Protein AF-A0A7W8UU41-F1 (afdb_monomer_lite)

Sequence (178 aa):
MWRGVDTNDLKRVWTHTLQGVPAEALQAGIVALCDVPHPPTLPEFLELCRATRRQAAASSPPRLPQPDRADPAKVEACLARMREILAPLANRRPSPQWAFEMLLRGCAKNGAPLTYETKRISIDAVLSPAGRAYLDDAPAEKRAQYRAVFDAAFQLRGGVLPSRVPGEDDEEPHEATV

pLDDT: mean 85.04, std 13.4, range [41.22, 96.38]

Secondary structure (DSSP, 8-state):
--TT--HHHHHHHHHHHHTTS-HHHHHHHHHHGGG-SSPPPHHHHHHHHHHHHHHHHHTPPPPPP-PPPPPHHHHHHHHHHHHHHHHHHHTPPP-THHHHHHHHH-B-TTSPBPPHHHHHHHHHHHHSHHHHHHHHTS-HHHHHHHHHHHHHHHHHTTS-PPPSSTT-TT--------

Radius of gyration: 32.44 Å; chains: 1; bounding box: 55×34×87 Å

Structure (mmCIF, N/CA/C/O backbone):
data_AF-A0A7W8UU41-F1
#
_entry.id   AF-A0A7W8UU41-F1
#
loop_
_atom_site.group_PDB
_atom_site.id
_atom_site.type_symbol
_atom_site.label_atom_id
_atom_site.label_alt_id
_atom_site.label_comp_id
_atom_site.label_asym_id
_atom_site.label_entity_id
_atom_site.label_seq_id
_atom_site.pdbx_PDB_ins_code
_atom_site.Cartn_x
_atom_site.Cartn_y
_atom_site.Cartn_z
_atom_site.occupancy
_atom_site.B_iso_or_equiv
_atom_site.auth_seq_id
_atom_site.auth_comp_id
_atom_site.auth_asym_id
_atom_site.auth_atom_id
_atom_site.pdbx_PDB_model_num
ATOM 1 N N . MET A 1 1 ? -15.422 6.221 54.372 1.00 64.69 1 MET A N 1
ATOM 2 C CA . MET A 1 1 ? -16.705 5.685 53.872 1.00 64.69 1 MET A CA 1
ATOM 3 C C . MET A 1 1 ? -16.724 4.155 53.820 1.00 64.69 1 MET A C 1
ATOM 5 O O . MET A 1 1 ? -17.677 3.579 54.304 1.00 64.69 1 MET A O 1
ATOM 9 N N . TRP A 1 2 ? -15.667 3.484 53.344 1.00 79.62 2 TRP A N 1
ATOM 10 C CA . TRP A 1 2 ? -15.627 2.013 53.191 1.00 79.62 2 TRP A CA 1
ATOM 11 C C . TRP A 1 2 ? -15.165 1.196 54.414 1.00 79.62 2 TRP A C 1
ATOM 13 O O . TRP A 1 2 ? -15.073 -0.027 54.351 1.00 79.62 2 TRP A O 1
ATOM 23 N N . ARG A 1 3 ? -14.824 1.850 55.529 1.00 83.44 3 ARG A N 1
ATOM 24 C CA . ARG A 1 3 ? -14.273 1.169 56.709 1.00 83.44 3 ARG A CA 1
ATOM 25 C C . ARG A 1 3 ? -15.385 0.395 57.429 1.00 83.44 3 ARG A C 1
ATOM 27 O O . ARG A 1 3 ? -16.375 1.002 57.815 1.00 83.44 3 ARG A O 1
ATOM 34 N N . GLY A 1 4 ? -15.186 -0.909 57.636 1.00 85.62 4 GLY A N 1
ATOM 35 C CA . GLY A 1 4 ? -16.124 -1.782 58.357 1.00 85.62 4 GLY A CA 1
ATOM 36 C C . GLY A 1 4 ? -17.220 -2.419 57.496 1.00 85.62 4 GLY A C 1
ATOM 37 O O . GLY A 1 4 ? -18.098 -3.077 58.040 1.00 85.62 4 GLY A O 1
ATOM 38 N N . VAL A 1 5 ? -17.178 -2.243 56.172 1.00 87.62 5 VAL A N 1
ATOM 39 C CA . VAL A 1 5 ? -18.102 -2.917 55.248 1.00 87.62 5 VAL A CA 1
ATOM 40 C C . VAL A 1 5 ? -17.651 -4.364 55.041 1.00 87.62 5 VAL A C 1
ATOM 42 O O . VAL A 1 5 ? -16.483 -4.601 54.725 1.00 87.62 5 VAL A O 1
ATOM 45 N N . ASP A 1 6 ? -18.569 -5.325 55.177 1.00 91.69 6 ASP A N 1
ATOM 46 C CA . ASP A 1 6 ? -18.298 -6.711 54.794 1.00 91.69 6 ASP A CA 1
ATOM 47 C C . ASP A 1 6 ? -18.095 -6.802 53.276 1.00 91.69 6 ASP A C 1
ATOM 49 O O . ASP A 1 6 ? -18.988 -6.534 52.467 1.00 91.69 6 ASP A O 1
ATOM 53 N N . THR A 1 7 ? -16.886 -7.194 52.886 1.00 89.50 7 THR A N 1
ATOM 54 C CA . THR A 1 7 ? -16.497 -7.360 51.487 1.00 89.50 7 THR A CA 1
ATOM 55 C C . THR A 1 7 ? -17.324 -8.410 50.744 1.00 89.50 7 THR A C 1
ATOM 57 O O . THR A 1 7 ? -17.481 -8.290 49.530 1.00 89.50 7 THR A O 1
ATOM 60 N N . ASN A 1 8 ? -17.866 -9.422 51.430 1.00 92.38 8 ASN A N 1
ATOM 61 C CA . ASN A 1 8 ? -18.690 -10.453 50.797 1.00 92.38 8 ASN A CA 1
ATOM 62 C C . ASN A 1 8 ? -20.065 -9.905 50.424 1.00 92.38 8 ASN A C 1
ATOM 64 O O . ASN A 1 8 ? -20.506 -10.070 49.285 1.00 92.38 8 ASN A O 1
ATOM 68 N N . ASP A 1 9 ? -20.701 -9.183 51.345 1.00 91.88 9 ASP A N 1
ATOM 69 C CA . ASP A 1 9 ? -21.954 -8.486 51.073 1.00 91.88 9 ASP A CA 1
ATOM 70 C C . ASP A 1 9 ? -21.772 -7.415 49.997 1.00 91.88 9 ASP A C 1
ATOM 72 O O . ASP A 1 9 ? -22.592 -7.318 49.081 1.00 91.88 9 ASP A O 1
ATOM 76 N N . LEU A 1 10 ? -20.659 -6.674 50.043 1.00 91.06 10 LEU A N 1
ATOM 77 C CA . LEU A 1 10 ? -20.317 -5.698 49.014 1.00 91.06 10 LEU A CA 1
ATOM 78 C C . LEU A 1 10 ? -20.230 -6.355 47.633 1.00 91.06 10 LEU A C 1
ATOM 80 O O . LEU A 1 10 ? -20.904 -5.916 46.704 1.00 91.06 10 LEU A O 1
ATOM 84 N N . LYS A 1 11 ? -19.451 -7.436 47.501 1.00 92.12 11 LYS A N 1
ATOM 85 C CA . LYS A 1 11 ? -19.320 -8.180 46.241 1.00 92.12 11 LYS A CA 1
ATOM 86 C C . LYS A 1 11 ? -20.668 -8.696 45.758 1.00 92.12 11 LYS A C 1
ATOM 88 O O . LYS A 1 11 ? -20.995 -8.495 44.596 1.00 92.12 11 LYS A O 1
ATOM 93 N N . ARG A 1 12 ? -21.476 -9.294 46.640 1.00 95.12 12 ARG A N 1
ATOM 94 C CA . ARG A 1 12 ? -22.804 -9.815 46.288 1.00 95.12 12 ARG A CA 1
ATOM 95 C C . ARG A 1 12 ? -23.707 -8.721 45.723 1.00 95.12 12 ARG A C 1
ATOM 97 O O . ARG A 1 12 ? -24.317 -8.923 44.675 1.00 95.12 12 ARG A O 1
ATOM 104 N N . VAL A 1 13 ? -23.774 -7.568 46.391 1.00 94.31 13 VAL A N 1
ATOM 105 C CA . VAL A 1 13 ? -24.585 -6.429 45.938 1.00 94.31 13 VAL A CA 1
ATOM 106 C C . VAL A 1 13 ? -24.068 -5.908 44.600 1.00 94.31 13 VAL A C 1
ATOM 108 O O . VAL A 1 13 ? -24.855 -5.729 43.674 1.00 94.31 13 VAL A O 1
ATOM 111 N N . TRP A 1 14 ? -22.755 -5.729 44.448 1.00 94.31 14 TRP A N 1
ATOM 112 C CA . TRP A 1 14 ? -22.168 -5.280 43.185 1.00 94.31 14 TRP A CA 1
ATOM 113 C C . TRP A 1 14 ? -22.447 -6.259 42.043 1.00 94.31 14 TRP A C 1
ATOM 115 O O . TRP A 1 14 ? -22.962 -5.846 41.010 1.00 94.31 14 TRP A O 1
ATOM 125 N N . THR A 1 15 ? -22.197 -7.555 42.230 1.00 94.25 15 THR A N 1
ATOM 126 C CA . THR A 1 15 ? -22.460 -8.582 41.213 1.00 94.25 15 THR A CA 1
ATOM 127 C C . THR A 1 15 ? -23.926 -8.599 40.797 1.00 94.25 15 THR A C 1
ATOM 129 O O . THR A 1 15 ? -24.214 -8.583 39.603 1.00 94.25 15 THR A O 1
ATOM 132 N N . HIS A 1 16 ? -24.852 -8.571 41.760 1.00 94.94 16 HIS A N 1
ATOM 133 C CA . HIS A 1 16 ? -26.284 -8.558 41.465 1.00 94.94 16 HIS A CA 1
ATOM 134 C C . HIS A 1 16 ? -26.692 -7.326 40.646 1.00 94.94 16 HIS A C 1
ATOM 136 O O . HIS A 1 16 ? -27.434 -7.434 39.673 1.00 94.94 16 HIS A O 1
ATOM 142 N N . THR A 1 17 ? -26.163 -6.154 40.999 1.00 92.12 17 THR A N 1
ATOM 143 C CA . THR A 1 17 ? -26.552 -4.889 40.360 1.00 92.12 17 THR A CA 1
ATOM 144 C C . THR A 1 17 ? -25.902 -4.706 38.985 1.00 92.12 17 THR A C 1
ATOM 146 O O . THR A 1 17 ? -26.499 -4.110 38.089 1.00 92.12 17 THR A O 1
ATOM 149 N N . LEU A 1 18 ? -24.693 -5.241 38.784 1.00 93.94 18 LEU A N 1
ATOM 150 C CA . LEU A 1 18 ? -23.977 -5.170 37.507 1.00 93.94 18 LEU A CA 1
ATOM 151 C C . LEU A 1 18 ? -24.439 -6.221 36.488 1.00 93.94 18 LEU A C 1
ATOM 153 O O . LEU A 1 18 ? -24.141 -6.068 35.307 1.00 93.94 18 LEU A O 1
ATOM 157 N N . GLN A 1 19 ? -25.212 -7.234 36.896 1.00 92.56 19 GLN A N 1
ATOM 158 C CA . GLN A 1 19 ? -25.707 -8.295 36.007 1.00 92.56 19 GLN A CA 1
ATOM 159 C C . GLN A 1 19 ? -26.529 -7.764 34.812 1.00 92.56 19 GLN A C 1
ATOM 161 O O . GLN A 1 19 ? -26.569 -8.400 33.762 1.00 92.56 19 GLN A O 1
ATOM 166 N N . GLY A 1 20 ? -27.163 -6.594 34.948 1.00 87.19 20 GLY A N 1
ATOM 167 C CA . GLY A 1 20 ? -27.927 -5.938 33.877 1.00 87.19 20 GLY A CA 1
ATOM 168 C C . GLY A 1 20 ? -27.140 -4.919 33.043 1.00 87.19 20 GLY A C 1
ATOM 169 O O . GLY A 1 20 ? -27.717 -4.273 32.166 1.00 87.19 20 GLY A O 1
ATOM 170 N N . VAL A 1 21 ? -25.849 -4.715 33.320 1.00 90.06 21 VAL A N 1
ATOM 171 C CA . VAL A 1 21 ? -25.022 -3.729 32.615 1.00 90.06 21 VAL A CA 1
ATOM 172 C C . VAL A 1 21 ? -24.280 -4.429 31.469 1.00 90.06 21 VAL A C 1
ATOM 174 O O . VAL A 1 21 ? -23.570 -5.402 31.713 1.00 90.06 21 VAL A O 1
ATOM 177 N N . PRO A 1 22 ? -24.407 -3.961 30.211 1.00 90.12 22 PRO A N 1
ATOM 178 C CA . PRO A 1 22 ? -23.707 -4.572 29.087 1.00 90.12 22 PRO A CA 1
ATOM 179 C C . PRO A 1 22 ? -22.191 -4.429 29.248 1.00 90.12 22 PRO A C 1
ATOM 181 O O . PRO A 1 22 ? -21.709 -3.405 29.740 1.00 90.12 22 PRO A O 1
ATOM 184 N N . ALA A 1 23 ? -21.448 -5.437 28.786 1.00 89.75 23 ALA A N 1
ATOM 185 C CA . ALA A 1 23 ? -19.997 -5.534 28.955 1.00 89.75 23 ALA A CA 1
ATOM 186 C C . ALA A 1 23 ? -19.242 -4.289 28.455 1.00 89.75 23 ALA A C 1
ATOM 188 O O . ALA A 1 23 ? -18.352 -3.791 29.140 1.00 89.75 23 ALA A O 1
ATOM 189 N N . GLU A 1 24 ? -19.658 -3.725 27.320 1.00 87.44 24 GLU A N 1
ATOM 190 C CA . GLU A 1 24 ? -19.072 -2.501 26.759 1.00 87.44 24 GLU A CA 1
ATOM 191 C C . GLU A 1 24 ? -19.193 -1.306 27.714 1.00 87.44 24 GLU A C 1
ATOM 193 O O . GLU A 1 24 ? -18.255 -0.530 27.875 1.00 87.44 24 GLU A O 1
ATOM 198 N N . ALA A 1 25 ? -20.335 -1.173 28.397 1.00 88.56 25 ALA A N 1
ATOM 199 C CA . ALA A 1 25 ? -20.546 -0.093 29.353 1.00 88.56 25 ALA A CA 1
ATOM 200 C C . ALA A 1 25 ? -19.741 -0.300 30.641 1.00 88.56 25 ALA A C 1
ATOM 202 O O . ALA A 1 25 ? -19.287 0.683 31.220 1.00 88.56 25 ALA A O 1
ATOM 203 N N . LEU A 1 26 ? -19.531 -1.553 31.063 1.00 92.25 26 LEU A N 1
ATOM 204 C CA . LEU A 1 26 ? -18.640 -1.874 32.180 1.00 92.25 26 LEU A CA 1
ATOM 205 C C . LEU A 1 26 ? -17.192 -1.519 31.847 1.00 92.25 26 LEU A C 1
ATOM 207 O O . LEU A 1 26 ? -16.537 -0.861 32.645 1.00 92.25 26 LEU A O 1
ATOM 211 N N . GLN A 1 27 ? -16.707 -1.900 30.663 1.00 90.75 27 GLN A N 1
ATOM 212 C CA . GLN A 1 27 ? -15.351 -1.579 30.219 1.00 90.75 27 GLN A CA 1
ATOM 213 C C . GLN A 1 27 ? -15.132 -0.064 30.144 1.00 90.75 27 GLN A C 1
ATOM 215 O O . GLN A 1 27 ? -14.152 0.449 30.677 1.00 90.75 27 GLN A O 1
ATOM 220 N N . ALA A 1 28 ? -16.081 0.659 29.550 1.00 86.94 28 ALA A N 1
ATOM 221 C CA . ALA A 1 28 ? -16.082 2.116 29.511 1.00 86.94 28 ALA A CA 1
ATOM 222 C C . ALA A 1 28 ? -16.094 2.753 30.913 1.00 86.94 28 ALA A C 1
ATOM 224 O O . ALA A 1 28 ? -15.365 3.712 31.161 1.00 86.94 28 ALA A O 1
ATOM 225 N N . GLY A 1 29 ? -16.902 2.216 31.831 1.00 90.69 29 GLY A N 1
ATOM 226 C CA . GLY A 1 29 ? -16.927 2.653 33.224 1.00 90.69 29 GLY A CA 1
ATOM 227 C C . GLY A 1 29 ? -15.594 2.413 33.930 1.00 90.69 29 GLY A C 1
ATOM 228 O O . GLY A 1 29 ? -15.131 3.297 34.637 1.00 90.69 29 GLY A O 1
ATOM 229 N N . ILE A 1 30 ? -14.953 1.261 33.701 1.00 91.38 30 ILE A N 1
ATOM 230 C CA . ILE A 1 30 ? -13.635 0.918 34.259 1.00 91.38 30 ILE A CA 1
ATOM 231 C C . ILE A 1 30 ? -12.559 1.887 33.766 1.00 91.38 30 ILE A C 1
ATOM 233 O O . ILE A 1 30 ? -11.767 2.355 34.574 1.00 91.38 30 ILE A O 1
ATOM 237 N N . VAL A 1 31 ? -12.546 2.227 32.474 1.00 90.31 31 VAL A N 1
ATOM 238 C CA . VAL A 1 31 ? -11.602 3.221 31.932 1.00 90.31 31 VAL A CA 1
ATOM 239 C C . VAL A 1 31 ? -11.817 4.587 32.586 1.00 90.31 31 VAL A C 1
ATOM 241 O O . VAL A 1 31 ? -10.852 5.225 32.993 1.00 90.31 31 VAL A O 1
ATOM 244 N N . ALA A 1 32 ? -13.072 5.003 32.775 1.00 89.12 32 ALA A N 1
ATOM 245 C CA . ALA A 1 32 ? -13.393 6.269 33.432 1.00 89.12 32 ALA A CA 1
ATOM 246 C C . ALA A 1 32 ? -12.953 6.325 34.910 1.00 89.12 32 ALA A C 1
ATOM 248 O O . ALA A 1 32 ? -12.817 7.415 35.457 1.00 89.12 32 ALA A O 1
ATOM 249 N N . LEU A 1 33 ? -12.697 5.181 35.565 1.00 90.75 33 LEU A N 1
ATOM 250 C CA . LEU A 1 33 ? -12.169 5.155 36.936 1.00 90.75 33 LEU A CA 1
ATOM 251 C C . LEU A 1 33 ? -10.740 5.674 37.042 1.00 90.75 33 LEU A C 1
ATOM 253 O O . LEU A 1 33 ? -10.359 6.115 38.123 1.00 90.75 33 LEU A O 1
ATOM 257 N N . CYS A 1 34 ? -9.963 5.642 35.956 1.00 88.12 34 CYS A N 1
ATOM 258 C CA . CYS A 1 34 ? -8.602 6.174 35.951 1.00 88.12 34 CYS A CA 1
ATOM 259 C C . CYS A 1 34 ? -8.560 7.677 36.272 1.00 88.12 34 CYS A C 1
ATOM 261 O O . CYS A 1 34 ? -7.565 8.148 36.816 1.00 88.12 34 CYS A O 1
ATOM 263 N N . ASP A 1 35 ? -9.652 8.396 36.002 1.00 87.69 35 ASP A N 1
ATOM 264 C CA . ASP A 1 35 ? -9.765 9.839 36.216 1.00 87.69 35 ASP A CA 1
ATOM 265 C C . ASP A 1 35 ? -10.419 10.204 37.562 1.00 87.69 35 ASP A C 1
ATOM 267 O O . ASP A 1 35 ? -10.524 11.383 37.910 1.00 87.69 35 ASP A O 1
ATOM 271 N N . VAL A 1 36 ? -10.873 9.213 38.343 1.00 88.44 36 VAL A N 1
ATOM 272 C CA . VAL A 1 36 ? -11.561 9.448 39.619 1.00 88.44 36 VAL A CA 1
ATOM 273 C C . VAL A 1 36 ? -10.563 9.340 40.782 1.00 88.44 36 VAL A C 1
ATOM 275 O O . VAL A 1 36 ? -9.957 8.288 40.982 1.00 88.44 36 VAL A O 1
ATOM 278 N N . PRO A 1 37 ? -10.411 10.385 41.618 1.00 88.38 37 PRO A N 1
ATOM 279 C CA . PRO A 1 37 ? -9.403 10.413 42.683 1.00 88.38 37 PRO A CA 1
ATOM 280 C C . PRO A 1 37 ? -9.748 9.538 43.900 1.00 88.38 37 PRO A C 1
ATOM 282 O O . PRO A 1 37 ? -8.906 9.338 44.775 1.00 88.38 37 PRO A O 1
ATOM 285 N N . HIS A 1 38 ? -10.982 9.040 44.001 1.00 88.06 38 HIS A N 1
ATOM 286 C CA . HIS A 1 38 ? -11.448 8.209 45.109 1.00 88.06 38 HIS A CA 1
ATOM 287 C C . HIS A 1 38 ? -12.233 6.991 44.602 1.00 88.06 38 HIS A C 1
ATOM 289 O O . HIS A 1 38 ? -12.867 7.060 43.550 1.00 88.06 38 HIS A O 1
ATOM 295 N N . PRO A 1 39 ? -12.255 5.874 45.353 1.00 86.19 39 PRO A N 1
ATOM 296 C CA . PRO A 1 39 ? -13.047 4.711 44.970 1.00 86.19 39 PRO A CA 1
ATOM 297 C C . PRO A 1 39 ? -14.537 5.085 44.933 1.00 86.19 39 PRO A C 1
ATOM 299 O O . PRO A 1 39 ? -15.048 5.593 45.942 1.00 86.19 39 PRO A O 1
ATOM 302 N N . PRO A 1 40 ? -15.233 4.856 43.806 1.00 90.69 40 PRO A N 1
ATOM 303 C CA . PRO A 1 40 ? -16.616 5.277 43.642 1.00 90.69 40 PRO A CA 1
ATOM 304 C C . PRO A 1 40 ? -17.560 4.395 44.453 1.00 90.69 40 PRO A C 1
ATOM 306 O O . PRO A 1 40 ? -17.292 3.217 44.708 1.00 90.69 40 PRO A O 1
ATOM 309 N N . THR A 1 41 ? -18.719 4.940 44.798 1.00 92.00 41 THR A N 1
ATOM 310 C CA . THR A 1 41 ? -19.860 4.129 45.234 1.00 92.00 41 THR A CA 1
ATOM 311 C C . THR A 1 41 ? -20.497 3.389 44.050 1.00 92.00 41 THR A C 1
ATOM 313 O O . THR A 1 41 ? -20.273 3.720 42.887 1.00 92.00 41 THR A O 1
ATOM 316 N N . LEU A 1 42 ? -21.304 2.357 44.320 1.00 90.56 42 LEU A N 1
ATOM 317 C CA . LEU A 1 42 ? -21.987 1.608 43.256 1.00 90.56 42 LEU A CA 1
ATOM 318 C C . LEU A 1 42 ? -22.889 2.507 42.375 1.00 90.56 42 LEU A C 1
ATOM 320 O O . LEU A 1 42 ? -22.812 2.385 41.152 1.00 90.56 42 LEU A O 1
ATOM 324 N N . PRO A 1 43 ? -23.696 3.439 42.931 1.00 92.75 43 PRO A N 1
ATOM 325 C CA . PRO A 1 43 ? -24.452 4.390 42.114 1.00 92.75 43 PRO A CA 1
ATOM 326 C C . PRO A 1 43 ? -23.561 5.303 41.263 1.00 92.75 43 PRO A C 1
ATOM 328 O O . PRO A 1 43 ? -23.866 5.520 40.093 1.00 92.75 43 PRO A O 1
ATOM 331 N N . GLU A 1 44 ? -22.445 5.790 41.814 1.00 92.81 44 GLU A N 1
ATOM 332 C CA . GLU A 1 44 ? -21.474 6.607 41.071 1.00 92.81 44 GLU A CA 1
ATOM 333 C C . GLU A 1 44 ? -20.869 5.826 39.901 1.00 92.81 44 GLU A C 1
ATOM 335 O O . GLU A 1 44 ? -20.814 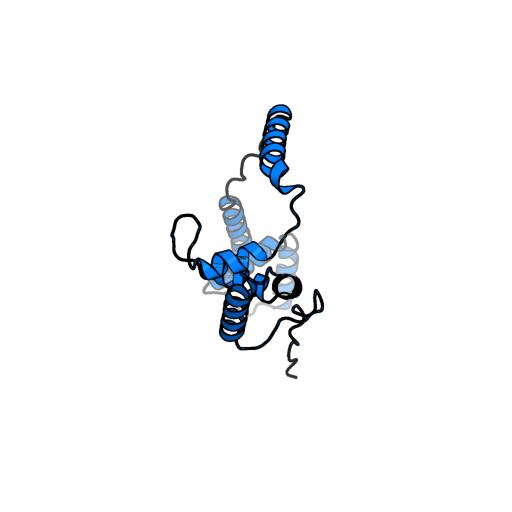6.329 38.780 1.00 92.81 44 GLU A O 1
ATOM 340 N N . PHE A 1 45 ? -20.485 4.567 40.123 1.00 94.06 45 PHE A N 1
ATOM 341 C CA . PHE A 1 45 ? -19.951 3.713 39.065 1.00 94.06 45 PHE A CA 1
ATOM 342 C C . PHE A 1 45 ? -20.975 3.444 37.953 1.00 94.06 45 PHE A C 1
ATOM 344 O O . PHE A 1 45 ? -20.633 3.456 36.769 1.00 94.06 45 PHE A O 1
ATOM 351 N N . LEU A 1 46 ? -22.249 3.249 38.305 1.00 93.38 46 LEU A N 1
ATOM 352 C CA . LEU A 1 46 ? -23.321 3.101 37.319 1.00 93.38 46 LEU A CA 1
ATOM 353 C C . LEU A 1 46 ? -23.525 4.377 36.493 1.00 93.38 46 LEU A C 1
ATOM 355 O O . LEU A 1 46 ? -23.771 4.282 35.287 1.00 93.38 46 LEU A O 1
ATOM 359 N N . GLU A 1 47 ? -23.402 5.557 37.102 1.00 92.69 47 GLU A N 1
ATOM 360 C CA . GLU A 1 47 ? -23.443 6.822 36.366 1.00 92.69 47 GLU A CA 1
ATOM 361 C C . GLU A 1 47 ? -22.240 6.985 35.435 1.00 92.69 47 GLU A C 1
ATOM 363 O O . GLU A 1 47 ? -22.442 7.380 34.287 1.00 92.69 47 GLU A O 1
ATOM 368 N N . LEU A 1 48 ? -21.031 6.577 35.840 1.00 91.69 48 LEU A N 1
ATOM 369 C CA . LEU A 1 48 ? -19.862 6.542 34.947 1.00 91.69 48 LEU A CA 1
ATOM 370 C C . LEU A 1 48 ? -20.116 5.644 33.727 1.00 91.69 48 LEU A C 1
ATOM 372 O O . LEU A 1 48 ? -19.957 6.080 32.587 1.00 91.69 48 LEU A O 1
ATOM 376 N N . CYS A 1 49 ? -20.625 4.426 33.942 1.00 91.56 49 CYS A N 1
ATOM 377 C CA . CYS A 1 49 ? -20.976 3.503 32.856 1.00 91.56 49 CYS A CA 1
ATOM 378 C C . CYS A 1 49 ? -22.014 4.102 31.882 1.00 91.56 49 CYS A C 1
ATOM 380 O O . CYS A 1 49 ? -21.979 3.852 30.673 1.00 91.56 49 CYS A O 1
ATOM 382 N N . ARG A 1 50 ? -22.975 4.886 32.394 1.00 89.81 50 ARG A N 1
ATOM 383 C CA . ARG A 1 50 ? -24.015 5.548 31.587 1.00 89.81 50 ARG A CA 1
ATOM 384 C C . ARG A 1 50 ? -23.479 6.772 30.852 1.00 89.81 50 ARG A C 1
ATOM 386 O O . ARG A 1 50 ? -23.830 6.962 29.688 1.00 89.81 50 ARG A O 1
ATOM 393 N N . ALA A 1 51 ? -22.666 7.594 31.510 1.00 85.50 51 ALA A N 1
ATOM 394 C CA . ALA A 1 51 ? -22.096 8.813 30.951 1.00 85.50 51 ALA A CA 1
ATOM 395 C C . ALA A 1 51 ? -21.214 8.499 29.741 1.00 85.50 51 ALA A C 1
ATOM 397 O O . ALA A 1 51 ? -21.431 9.068 28.670 1.00 85.50 51 ALA A O 1
ATOM 398 N N . THR A 1 52 ? -20.321 7.514 29.857 1.00 77.50 52 THR A N 1
ATOM 399 C CA . THR A 1 52 ? -19.444 7.115 28.750 1.00 77.50 52 THR A CA 1
ATOM 400 C C . THR A 1 52 ? -20.236 6.554 27.569 1.00 77.50 52 THR A C 1
ATOM 402 O O . THR A 1 52 ? -19.924 6.847 26.419 1.00 77.50 52 THR A O 1
ATOM 405 N N . ARG A 1 53 ? -21.340 5.832 27.815 1.00 77.94 53 ARG A N 1
ATOM 406 C CA . ARG A 1 53 ? -22.239 5.386 26.736 1.00 77.94 53 ARG A CA 1
ATOM 407 C C . ARG A 1 53 ? -22.907 6.559 26.017 1.00 77.94 53 ARG A C 1
ATOM 409 O O . ARG A 1 53 ? -22.997 6.547 24.794 1.00 77.94 53 ARG A O 1
ATOM 416 N N . ARG A 1 54 ? -23.381 7.568 26.757 1.00 81.38 54 ARG A N 1
ATOM 417 C CA . ARG A 1 54 ? -23.972 8.779 26.157 1.00 81.38 54 ARG A CA 1
ATOM 418 C C . ARG A 1 54 ? -22.939 9.535 25.322 1.00 81.38 54 ARG A C 1
ATOM 420 O O . ARG A 1 54 ? -23.271 9.985 24.233 1.00 81.38 54 ARG A O 1
ATOM 427 N N . GLN A 1 55 ? -21.698 9.623 25.799 1.00 75.94 55 GLN A N 1
ATOM 428 C CA . GLN A 1 55 ? -20.593 10.240 25.063 1.00 75.94 55 GLN A CA 1
ATOM 429 C C . GLN A 1 55 ? -20.239 9.455 23.794 1.00 75.94 55 GLN A C 1
ATOM 431 O O . GLN A 1 55 ? -20.114 10.064 22.739 1.00 75.94 55 GLN A O 1
ATOM 436 N N . ALA A 1 56 ? -20.167 8.122 23.858 1.00 70.81 56 ALA A N 1
ATOM 437 C CA . ALA A 1 56 ? -19.928 7.268 22.692 1.00 70.81 56 ALA A CA 1
ATOM 438 C C . ALA A 1 56 ? -21.061 7.349 21.651 1.00 70.81 56 ALA A C 1
ATOM 440 O O . ALA A 1 56 ? -20.819 7.351 20.445 1.00 70.81 56 ALA A O 1
ATOM 441 N N . ALA A 1 57 ? -22.312 7.456 22.107 1.00 71.25 57 ALA A N 1
ATOM 442 C CA . ALA A 1 57 ? -23.453 7.676 21.224 1.00 71.25 57 ALA A CA 1
ATOM 443 C C . ALA A 1 57 ? -23.407 9.066 20.565 1.00 71.25 57 ALA A C 1
ATOM 445 O O . ALA A 1 57 ? -23.738 9.197 19.389 1.00 71.25 57 ALA A O 1
ATOM 446 N N . ALA A 1 58 ? -22.968 10.091 21.301 1.00 74.38 58 ALA A N 1
ATOM 447 C CA . ALA A 1 58 ? -22.823 11.451 20.791 1.00 74.38 58 ALA A CA 1
ATOM 448 C C . ALA A 1 58 ? -21.611 11.627 19.858 1.00 74.38 58 ALA A C 1
ATOM 450 O O . ALA A 1 58 ? -21.645 12.488 18.983 1.00 74.38 58 ALA A O 1
ATOM 451 N N . SER A 1 59 ? -20.552 10.827 20.025 1.00 69.81 59 SER A N 1
ATOM 452 C CA . SER A 1 59 ? -19.318 10.913 19.235 1.00 69.81 59 SER A CA 1
ATOM 453 C C . SER A 1 59 ? -19.307 10.040 17.981 1.00 69.81 59 SER A C 1
ATOM 455 O O . SER A 1 59 ? -18.308 10.038 17.262 1.00 69.81 59 SER A O 1
ATOM 457 N N . SER A 1 60 ? -20.390 9.311 17.688 1.00 69.25 60 SER A N 1
ATOM 458 C CA . SER A 1 60 ? -20.481 8.558 16.437 1.00 69.25 60 SER A CA 1
ATOM 459 C C . SER A 1 60 ? -20.366 9.518 15.250 1.00 69.25 60 SER A C 1
ATOM 461 O O . SER A 1 60 ? -21.236 10.379 15.086 1.00 69.25 60 SER A O 1
ATOM 463 N N . PRO A 1 61 ? -19.318 9.392 14.411 1.00 73.69 61 PRO A N 1
ATOM 464 C CA . PRO A 1 61 ? -19.200 10.229 13.233 1.00 73.69 61 PRO A CA 1
ATOM 465 C C . PRO A 1 61 ? -20.415 9.986 12.329 1.00 73.69 61 PRO A C 1
ATOM 467 O O . PRO A 1 61 ? -20.923 8.856 12.272 1.00 73.69 61 PRO A O 1
ATOM 470 N N . PRO A 1 62 ? -20.898 11.018 11.617 1.00 77.81 62 PRO A N 1
ATOM 471 C CA . PRO A 1 62 ? -21.979 10.838 10.666 1.00 77.81 62 PRO A CA 1
ATOM 472 C C . PRO A 1 62 ? -21.567 9.755 9.671 1.00 77.81 62 PRO A C 1
ATOM 474 O O . PRO A 1 62 ? -20.513 9.836 9.035 1.00 77.81 62 PRO A O 1
ATOM 477 N N . ARG A 1 63 ? -22.391 8.710 9.563 1.00 77.50 63 ARG A N 1
ATOM 478 C CA . ARG A 1 63 ? -22.193 7.690 8.537 1.00 77.50 63 ARG A CA 1
ATOM 479 C C . ARG A 1 63 ? -22.285 8.381 7.186 1.00 77.50 63 ARG A C 1
ATOM 481 O O . ARG A 1 63 ? -23.188 9.190 6.970 1.00 77.50 63 ARG A O 1
ATOM 488 N N . LEU A 1 64 ? -21.357 8.057 6.287 1.00 80.12 64 LEU A N 1
ATOM 489 C CA . LEU A 1 64 ? -21.486 8.493 4.904 1.00 80.12 64 LEU A CA 1
ATOM 490 C C . LEU A 1 64 ? -22.856 8.030 4.388 1.00 80.12 64 LEU A C 1
ATOM 492 O O . LEU A 1 64 ? -23.256 6.898 4.688 1.00 80.12 64 LEU A O 1
ATOM 496 N N . PRO A 1 65 ? -23.591 8.886 3.659 1.00 82.94 65 PRO A N 1
ATOM 497 C CA . PRO A 1 65 ? -24.838 8.467 3.047 1.00 82.94 65 PRO A CA 1
ATOM 498 C C . PRO A 1 65 ? -24.551 7.244 2.182 1.00 82.94 65 PRO A C 1
ATOM 500 O O . PRO A 1 65 ? -23.575 7.228 1.430 1.00 82.94 65 PRO A O 1
ATOM 503 N N . GLN A 1 66 ? -25.374 6.208 2.324 1.00 76.50 66 GLN A N 1
ATOM 504 C CA . GLN A 1 66 ? -25.263 5.032 1.477 1.00 76.50 66 GLN A CA 1
ATOM 505 C C . GLN A 1 66 ? -25.594 5.477 0.047 1.00 76.50 66 GLN A C 1
ATOM 507 O O . GLN A 1 66 ? -26.723 5.913 -0.183 1.00 76.50 66 GLN A O 1
ATOM 512 N N . PRO A 1 67 ? -24.635 5.449 -0.896 1.00 79.75 67 PRO A N 1
ATOM 513 C CA . PRO A 1 67 ? -24.933 5.855 -2.255 1.00 79.75 67 PRO A CA 1
ATOM 514 C C . PRO A 1 67 ? -25.909 4.853 -2.869 1.00 79.75 67 PRO A C 1
ATOM 516 O O . PRO A 1 67 ? -25.802 3.643 -2.638 1.00 79.75 67 PRO A O 1
ATOM 519 N N . ASP A 1 68 ? -26.838 5.358 -3.677 1.00 84.75 68 ASP A N 1
ATOM 520 C CA . ASP A 1 68 ? -27.665 4.509 -4.524 1.00 84.75 68 ASP A CA 1
ATOM 521 C C . ASP A 1 68 ? -26.786 3.653 -5.440 1.00 84.75 68 ASP A C 1
ATOM 523 O O . ASP A 1 68 ? -25.639 3.994 -5.763 1.00 84.75 68 ASP A O 1
ATOM 527 N N . ARG A 1 69 ? -27.340 2.521 -5.888 1.00 84.00 69 ARG A N 1
ATOM 528 C CA . ARG A 1 69 ? -26.666 1.667 -6.866 1.00 84.00 69 ARG A CA 1
ATOM 529 C C . ARG A 1 69 ? -26.280 2.514 -8.081 1.00 84.00 69 ARG A C 1
ATOM 531 O O . ARG A 1 69 ? -27.127 3.186 -8.665 1.00 84.00 69 ARG A O 1
ATOM 538 N N . ALA A 1 70 ? -25.003 2.460 -8.456 1.00 86.44 70 ALA A N 1
ATOM 539 C CA . ALA A 1 70 ? -24.500 3.193 -9.608 1.00 86.44 70 ALA A CA 1
ATOM 540 C C . ALA A 1 70 ? -25.307 2.846 -10.868 1.00 86.44 70 ALA A C 1
ATOM 542 O O . ALA A 1 70 ? -25.616 1.679 -11.119 1.00 86.44 70 ALA A O 1
ATOM 543 N N . ASP A 1 71 ? -25.621 3.874 -11.654 1.00 92.56 71 ASP A N 1
ATOM 544 C CA . ASP A 1 71 ? -26.307 3.735 -12.935 1.00 92.56 71 ASP A CA 1
ATOM 545 C C . ASP A 1 71 ? -25.529 2.760 -13.843 1.00 92.56 71 ASP A C 1
ATOM 547 O O . ASP A 1 71 ? -24.356 3.022 -14.151 1.00 92.56 71 ASP A O 1
ATOM 551 N N . PRO A 1 72 ? -26.144 1.642 -14.278 1.00 92.69 72 PRO A N 1
ATOM 552 C CA . PRO A 1 72 ? -25.465 0.628 -15.076 1.00 92.69 72 PRO A CA 1
ATOM 553 C C . PRO A 1 72 ? -24.897 1.189 -16.384 1.00 92.69 72 PRO A C 1
ATOM 555 O O . PRO A 1 72 ? -23.840 0.735 -16.821 1.00 92.69 72 PRO A O 1
ATOM 558 N N . ALA A 1 73 ? -25.524 2.212 -16.977 1.00 93.19 73 ALA A N 1
ATOM 559 C CA . ALA A 1 73 ? -25.022 2.838 -18.198 1.00 93.19 73 ALA A CA 1
ATOM 560 C C . ALA A 1 73 ? -23.708 3.597 -17.952 1.00 93.19 73 ALA A C 1
ATOM 562 O O . ALA A 1 73 ? -22.782 3.527 -18.762 1.00 93.19 73 ALA A O 1
ATOM 563 N N . LYS A 1 74 ? -23.584 4.278 -16.804 1.00 92.69 74 LYS A N 1
ATOM 564 C CA . LYS A 1 74 ? -22.341 4.961 -16.410 1.00 92.69 74 LYS A CA 1
ATOM 565 C C . LYS A 1 74 ? -21.234 3.968 -16.086 1.00 92.69 74 LYS A C 1
ATOM 567 O O . LYS A 1 74 ? -20.085 4.208 -16.451 1.00 92.69 74 LYS A O 1
ATOM 572 N N . VAL A 1 75 ? -21.573 2.861 -15.426 1.00 94.75 75 VAL A N 1
ATOM 573 C CA . VAL A 1 75 ? -20.613 1.787 -15.140 1.00 94.75 75 VAL A CA 1
ATOM 574 C C . VAL A 1 75 ? -20.075 1.207 -16.443 1.00 94.75 75 VAL A C 1
ATOM 576 O O . VAL A 1 75 ? -18.859 1.155 -16.611 1.00 94.75 75 VAL A O 1
ATOM 579 N N . GLU A 1 76 ? -20.945 0.854 -17.392 1.00 95.44 76 GLU A N 1
ATOM 580 C CA . GLU A 1 76 ? -20.503 0.296 -18.672 1.00 95.44 76 GLU A CA 1
ATOM 581 C C . GLU A 1 76 ? -19.665 1.299 -19.472 1.00 95.44 76 GLU A C 1
ATOM 583 O O . GLU A 1 76 ? -18.620 0.930 -19.999 1.00 95.44 76 GLU A O 1
ATOM 588 N N . ALA A 1 77 ? -20.037 2.583 -19.492 1.00 95.12 77 ALA A N 1
ATOM 589 C CA . ALA A 1 77 ? -19.236 3.621 -20.141 1.00 95.12 77 ALA A CA 1
ATOM 590 C C . ALA A 1 77 ? -17.839 3.778 -19.505 1.00 95.12 77 ALA A C 1
ATOM 592 O O . ALA A 1 77 ? -16.839 3.917 -20.213 1.00 95.12 77 ALA A O 1
ATOM 593 N N . CYS A 1 78 ? -17.746 3.727 -18.172 1.00 94.38 78 CYS A N 1
ATOM 594 C CA . CYS A 1 78 ? -16.467 3.756 -17.462 1.00 94.38 78 CYS A CA 1
ATOM 595 C C . CYS A 1 78 ? -15.620 2.518 -17.774 1.00 94.38 78 CYS A C 1
ATOM 597 O O . CYS A 1 78 ? -14.434 2.648 -18.074 1.00 94.38 78 CYS A O 1
ATOM 599 N N . LEU A 1 79 ? -16.225 1.328 -17.754 1.00 96.38 79 LEU A N 1
ATOM 600 C CA . LEU A 1 79 ? -15.538 0.083 -18.086 1.00 96.38 79 LEU A CA 1
ATOM 601 C C . LEU A 1 79 ? -15.081 0.063 -19.546 1.00 96.38 79 LEU A C 1
ATOM 603 O O . LEU A 1 79 ? -13.956 -0.345 -19.817 1.00 96.38 79 LEU A O 1
ATOM 607 N N . ALA A 1 80 ? -15.898 0.550 -20.480 1.00 95.56 80 ALA A N 1
ATOM 608 C CA . ALA A 1 80 ? -15.530 0.683 -21.885 1.00 95.56 80 ALA A CA 1
ATOM 609 C C . ALA A 1 80 ? -14.304 1.590 -22.056 1.00 95.56 80 ALA A C 1
ATOM 611 O O . ALA A 1 80 ? -13.336 1.194 -22.704 1.00 95.56 80 ALA A O 1
ATOM 612 N N . ARG A 1 81 ? -14.285 2.749 -21.382 1.00 95.38 81 ARG A N 1
ATOM 613 C CA . ARG A 1 81 ? -13.124 3.651 -21.377 1.00 95.38 81 ARG A CA 1
ATOM 614 C C . ARG A 1 81 ? -11.876 2.980 -20.800 1.00 95.38 81 ARG A C 1
ATOM 616 O O . ARG A 1 81 ? -10.787 3.137 -21.343 1.00 95.38 81 ARG A O 1
ATOM 623 N N . MET A 1 82 ? -12.014 2.212 -19.718 1.00 93.44 82 MET A N 1
ATOM 624 C CA . MET A 1 82 ? -10.890 1.456 -19.153 1.00 93.44 82 MET A CA 1
ATOM 625 C C . MET A 1 82 ? -10.368 0.404 -20.135 1.00 93.44 82 MET A C 1
ATOM 627 O O . MET A 1 82 ? -9.158 0.303 -20.326 1.00 93.44 82 MET A O 1
ATOM 631 N N . ARG A 1 83 ? -11.260 -0.353 -20.786 1.00 94.12 83 ARG A N 1
ATOM 632 C CA . ARG A 1 83 ? -10.884 -1.352 -21.798 1.00 94.12 83 ARG A CA 1
ATOM 633 C C . ARG A 1 83 ? -10.144 -0.705 -22.965 1.00 94.12 83 ARG A C 1
ATOM 635 O O . ARG A 1 83 ? -9.136 -1.249 -23.391 1.00 94.12 83 ARG A O 1
ATOM 642 N N . GLU A 1 84 ? -10.590 0.457 -23.434 1.00 93.50 84 GLU A N 1
ATOM 643 C CA . GLU A 1 84 ? -9.925 1.209 -24.504 1.00 93.50 84 GLU A CA 1
ATOM 644 C C . GLU A 1 84 ? -8.500 1.628 -24.112 1.00 93.50 84 GLU A C 1
ATOM 646 O O . GLU A 1 84 ? -7.553 1.377 -24.855 1.00 93.50 84 GLU A O 1
ATOM 651 N N . ILE A 1 85 ? -8.323 2.185 -22.909 1.00 92.12 85 ILE A N 1
ATOM 652 C CA . ILE A 1 85 ? -7.006 2.596 -22.394 1.00 92.12 85 ILE A CA 1
ATOM 653 C C . ILE A 1 85 ? -6.069 1.391 -22.226 1.00 92.12 85 ILE A C 1
ATOM 655 O O . ILE A 1 85 ? -4.866 1.496 -22.469 1.00 92.12 85 ILE A O 1
ATOM 659 N N . LEU A 1 86 ? -6.607 0.246 -21.800 1.00 89.25 86 LEU A N 1
ATOM 660 C CA . LEU A 1 86 ? -5.829 -0.963 -21.528 1.00 89.25 86 LEU A CA 1
ATOM 661 C C . LEU A 1 86 ? -5.613 -1.845 -22.767 1.00 89.25 86 LEU A C 1
ATOM 663 O O . LEU A 1 86 ? -4.688 -2.658 -22.763 1.00 89.25 86 LEU A O 1
ATOM 667 N N . ALA A 1 87 ? -6.394 -1.684 -23.838 1.00 88.06 87 ALA A N 1
ATOM 668 C CA . ALA A 1 87 ? -6.298 -2.502 -25.050 1.00 88.06 87 ALA A CA 1
ATOM 669 C C . ALA A 1 87 ? -4.878 -2.553 -25.660 1.00 88.06 87 ALA A C 1
ATOM 671 O O . ALA A 1 87 ? -4.423 -3.649 -25.993 1.00 88.06 87 ALA A O 1
ATOM 672 N N . PRO A 1 88 ? -4.106 -1.446 -25.734 1.00 83.75 88 PRO A N 1
ATOM 673 C CA . PRO A 1 88 ? -2.726 -1.483 -26.229 1.00 83.75 88 PRO A CA 1
ATOM 674 C C . PRO A 1 88 ? -1.753 -2.250 -25.324 1.00 83.75 88 PRO A C 1
ATOM 676 O O . PRO A 1 88 ? -0.667 -2.629 -25.767 1.00 83.75 88 PRO A O 1
ATOM 679 N N . LEU A 1 89 ? -2.107 -2.432 -24.049 1.00 80.62 89 LEU A N 1
ATOM 680 C CA . LEU A 1 89 ? -1.305 -3.142 -23.055 1.00 80.62 89 LEU A CA 1
ATOM 681 C C . LEU A 1 89 ? -1.691 -4.620 -22.947 1.00 80.62 89 LEU A C 1
ATOM 683 O O . LEU A 1 89 ? -0.847 -5.418 -22.556 1.00 80.62 89 LEU A O 1
ATOM 687 N N . ALA A 1 90 ? -2.912 -4.995 -23.341 1.00 77.56 90 ALA A N 1
ATOM 688 C CA . ALA A 1 90 ? -3.446 -6.351 -23.192 1.00 77.56 90 ALA A CA 1
ATOM 689 C C . ALA A 1 90 ? -2.562 -7.439 -23.832 1.00 77.56 90 ALA A C 1
ATOM 691 O O . ALA A 1 90 ? -2.453 -8.536 -23.295 1.00 77.56 90 ALA A O 1
ATOM 692 N N . ASN A 1 91 ? -1.884 -7.118 -24.939 1.00 74.31 91 ASN A N 1
ATOM 693 C CA . ASN A 1 91 ? -0.995 -8.046 -25.650 1.00 74.31 91 ASN A CA 1
ATOM 694 C C . ASN A 1 91 ? 0.499 -7.791 -25.397 1.00 74.31 91 ASN A C 1
ATOM 696 O O . ASN A 1 91 ? 1.352 -8.461 -25.983 1.00 74.31 91 ASN A O 1
ATOM 700 N N . ARG A 1 92 ? 0.854 -6.811 -24.556 1.00 74.69 92 ARG A N 1
ATOM 701 C CA . ARG A 1 92 ? 2.257 -6.549 -24.228 1.00 74.69 92 ARG A CA 1
ATOM 702 C C . ARG A 1 92 ? 2.690 -7.496 -23.125 1.00 74.69 92 ARG A C 1
ATOM 704 O O . ARG A 1 92 ? 2.142 -7.475 -22.028 1.00 74.69 92 ARG A O 1
ATOM 711 N N . ARG A 1 93 ? 3.720 -8.296 -23.398 1.00 72.00 93 ARG A N 1
ATOM 712 C CA . ARG A 1 93 ? 4.372 -9.074 -22.345 1.00 72.00 93 ARG A CA 1
ATOM 713 C C . ARG A 1 93 ? 4.990 -8.103 -21.330 1.00 72.00 93 ARG A C 1
ATOM 715 O O . ARG A 1 93 ? 5.710 -7.193 -21.754 1.00 72.00 93 ARG A O 1
ATOM 722 N N . PRO A 1 94 ? 4.730 -8.272 -20.021 1.00 78.75 94 PRO A N 1
ATOM 723 C CA . PRO A 1 94 ? 5.453 -7.542 -18.992 1.00 78.75 94 PRO A CA 1
ATOM 724 C C . PRO A 1 94 ? 6.951 -7.760 -19.204 1.00 78.75 94 PRO A C 1
ATOM 726 O O . PRO A 1 94 ? 7.401 -8.898 -19.326 1.00 78.75 94 PRO A O 1
ATOM 729 N N . SER A 1 95 ? 7.712 -6.676 -19.305 1.00 87.31 95 SER A N 1
ATOM 730 C CA . SER A 1 95 ? 9.150 -6.734 -19.556 1.00 87.31 95 SER A CA 1
ATOM 731 C C . SER A 1 95 ? 9.878 -5.861 -18.543 1.00 87.31 95 SER A C 1
ATOM 733 O O . SER A 1 95 ? 9.442 -4.731 -18.322 1.00 87.31 95 SER A O 1
ATOM 735 N N . PRO A 1 96 ? 10.997 -6.318 -17.958 1.00 92.31 96 PRO A N 1
ATOM 736 C CA . PRO A 1 96 ? 11.821 -5.504 -17.067 1.00 92.31 96 PRO A CA 1
ATOM 737 C C . PRO A 1 96 ? 12.581 -4.396 -17.815 1.00 92.31 96 PRO A C 1
ATOM 739 O O . PRO A 1 96 ? 13.228 -3.570 -17.176 1.00 92.31 96 PRO A O 1
ATOM 742 N N . GLN A 1 97 ? 12.484 -4.329 -19.152 1.00 93.00 97 GLN A N 1
ATOM 743 C CA . GLN A 1 97 ? 13.094 -3.283 -19.981 1.00 93.00 97 GLN A CA 1
ATOM 744 C C . GLN A 1 97 ? 12.848 -1.873 -19.437 1.00 93.00 97 GLN A C 1
ATOM 746 O O . GLN A 1 97 ? 13.761 -1.048 -19.441 1.00 93.00 97 GLN A O 1
ATOM 751 N N . TRP A 1 98 ? 11.633 -1.596 -18.948 1.00 92.25 98 TRP A N 1
ATOM 752 C CA . TRP A 1 98 ? 11.283 -0.276 -18.424 1.00 92.25 98 TRP A CA 1
ATOM 753 C C . TRP A 1 98 ? 12.203 0.146 -17.273 1.00 92.25 98 TRP A C 1
ATOM 755 O O . TRP A 1 98 ? 12.512 1.330 -17.160 1.00 92.25 98 TRP A O 1
ATOM 765 N N . ALA A 1 99 ? 12.650 -0.800 -16.443 1.00 94.81 99 ALA A N 1
ATOM 766 C CA . ALA A 1 99 ? 13.471 -0.527 -15.272 1.00 94.81 99 ALA A CA 1
ATOM 767 C C . ALA A 1 99 ? 14.908 -0.199 -15.684 1.00 94.81 99 ALA A C 1
ATOM 769 O O . ALA A 1 99 ? 15.467 0.793 -15.220 1.00 94.81 99 ALA A O 1
ATOM 77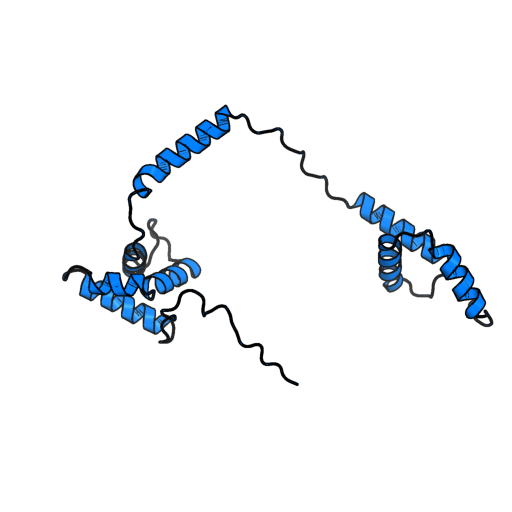0 N N . PHE A 1 100 ? 15.459 -0.952 -16.643 1.00 95.00 100 PHE A N 1
ATOM 771 C CA . PHE A 1 100 ? 16.752 -0.635 -17.252 1.00 95.00 100 PHE A CA 1
ATOM 772 C C . PHE A 1 100 ? 16.746 0.756 -17.891 1.00 95.00 100 PHE A C 1
ATOM 774 O O . PHE A 1 100 ? 17.621 1.572 -17.616 1.00 95.00 100 PHE A O 1
ATOM 781 N N . GLU A 1 101 ? 15.738 1.061 -18.710 1.00 93.62 101 GLU A N 1
ATOM 782 C CA . GLU A 1 101 ? 15.627 2.365 -19.370 1.00 93.62 101 GLU A CA 1
ATOM 783 C C . GLU A 1 101 ? 15.399 3.509 -18.376 1.00 93.62 101 GLU A C 1
ATOM 785 O O . GLU A 1 101 ? 15.912 4.609 -18.569 1.00 93.62 101 GLU A O 1
ATOM 790 N N . MET A 1 102 ? 14.653 3.265 -17.298 1.00 94.25 102 MET A N 1
ATOM 791 C CA . MET A 1 102 ? 14.410 4.260 -16.258 1.00 94.25 102 MET A CA 1
ATOM 792 C C . MET A 1 102 ? 15.680 4.583 -15.469 1.00 94.25 102 MET A C 1
ATOM 794 O O . MET A 1 102 ? 15.950 5.761 -15.236 1.00 94.25 102 MET A O 1
ATOM 798 N N . LEU A 1 103 ? 16.469 3.570 -15.102 1.00 93.75 103 LEU A N 1
ATOM 799 C CA . LEU A 1 103 ? 17.739 3.761 -14.402 1.00 93.75 103 LEU A CA 1
ATOM 800 C C . LEU A 1 103 ? 18.805 4.390 -15.307 1.00 93.75 103 LEU A C 1
ATOM 802 O O . LEU A 1 103 ? 19.511 5.280 -14.844 1.00 93.75 103 LEU A O 1
ATOM 806 N N . LEU A 1 104 ? 18.864 4.022 -16.596 1.00 93.94 104 LEU A N 1
ATOM 807 C CA . LEU A 1 104 ? 19.721 4.709 -17.576 1.00 93.94 104 LEU A CA 1
ATOM 808 C C . LEU A 1 104 ? 19.359 6.187 -17.711 1.00 93.94 104 LEU A C 1
ATOM 810 O O . LEU A 1 104 ? 20.239 7.038 -17.783 1.00 93.94 104 LEU A O 1
ATOM 814 N N . ARG A 1 105 ? 18.058 6.494 -17.764 1.00 93.25 105 ARG A N 1
ATOM 815 C CA . ARG A 1 105 ? 17.586 7.874 -17.903 1.00 93.25 105 ARG A CA 1
ATOM 816 C C . ARG A 1 105 ? 17.810 8.691 -16.627 1.00 93.25 105 ARG A C 1
ATOM 818 O O . ARG A 1 105 ? 17.961 9.903 -16.710 1.00 93.25 105 ARG A O 1
ATOM 825 N N . GLY A 1 106 ? 17.773 8.062 -15.452 1.00 91.62 106 GLY A N 1
ATOM 826 C CA . GLY A 1 106 ? 17.988 8.714 -14.154 1.00 91.62 106 GLY A CA 1
ATOM 827 C C . GLY A 1 106 ? 16.851 9.637 -13.684 1.00 91.62 106 GLY A C 1
ATOM 828 O O . GLY A 1 106 ? 16.898 10.149 -12.565 1.00 91.62 106 GLY A O 1
ATOM 829 N N . CYS A 1 107 ? 15.809 9.830 -14.498 1.00 91.62 107 CYS A N 1
ATOM 830 C CA . CYS A 1 107 ? 14.659 10.682 -14.197 1.00 91.62 107 CYS A CA 1
ATOM 831 C C . CYS A 1 107 ? 13.337 10.083 -14.710 1.00 91.62 107 CYS A C 1
ATOM 833 O O . CYS A 1 107 ? 13.297 9.130 -15.501 1.00 91.62 107 CYS A O 1
ATOM 835 N N . ALA A 1 108 ? 12.217 10.634 -14.246 1.00 89.56 108 ALA A N 1
ATOM 836 C CA . ALA A 1 108 ? 10.887 10.309 -14.746 1.00 89.56 108 ALA A CA 1
ATOM 837 C C . ALA A 1 108 ? 10.681 10.855 -16.175 1.00 89.56 108 ALA A C 1
ATOM 839 O O . ALA A 1 108 ? 11.481 11.637 -16.682 1.00 89.56 108 ALA A O 1
ATOM 840 N N . LYS A 1 109 ? 9.599 10.453 -16.859 1.00 85.69 109 LYS A N 1
ATOM 841 C CA . LYS A 1 109 ? 9.332 10.899 -18.246 1.00 85.69 109 LYS A CA 1
ATOM 842 C C . LYS A 1 109 ? 9.166 12.420 -18.381 1.00 85.69 109 LYS A C 1
ATOM 844 O O . LYS A 1 109 ? 9.407 12.955 -19.453 1.00 85.69 109 LYS A O 1
ATOM 849 N N . ASN A 1 110 ? 8.763 13.096 -17.309 1.00 89.19 110 ASN A N 1
ATOM 850 C CA . ASN A 1 110 ? 8.628 14.552 -17.233 1.00 89.19 110 ASN A CA 1
ATOM 851 C C . ASN A 1 110 ? 9.921 15.264 -16.780 1.00 89.19 110 ASN A C 1
ATOM 853 O O . ASN A 1 110 ? 9.877 16.455 -16.494 1.00 89.19 110 ASN A O 1
ATOM 857 N N . GLY A 1 111 ? 11.046 14.550 -16.654 1.00 90.50 111 GLY A N 1
ATOM 858 C CA . GLY A 1 111 ? 12.330 15.105 -16.212 1.00 90.50 111 GLY A CA 1
ATO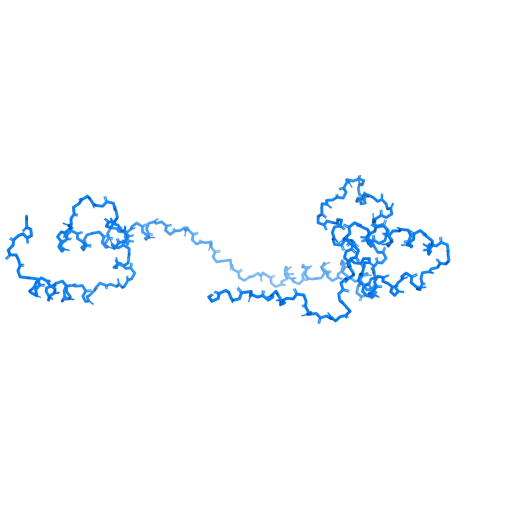M 859 C C . GLY A 1 111 ? 12.503 15.224 -14.695 1.00 90.50 111 GLY A C 1
ATOM 860 O O . GLY A 1 111 ? 13.597 15.546 -14.241 1.00 90.50 111 GLY A O 1
ATOM 861 N N . ALA A 1 112 ? 11.473 14.928 -13.894 1.00 90.88 112 ALA A N 1
ATOM 862 C CA . ALA A 1 112 ? 11.575 14.979 -12.438 1.00 90.88 112 ALA A CA 1
ATOM 863 C C . ALA A 1 112 ? 12.545 13.908 -11.892 1.00 90.88 112 ALA A C 1
ATOM 865 O O . ALA A 1 112 ? 12.639 12.814 -12.466 1.00 90.88 112 ALA A O 1
ATOM 866 N N . PRO A 1 113 ? 13.246 14.174 -10.773 1.00 93.88 113 PRO A N 1
ATOM 867 C CA . PRO A 1 113 ? 14.113 13.182 -10.147 1.00 93.88 113 PRO A CA 1
ATOM 868 C C . PRO A 1 113 ? 13.312 11.953 -9.704 1.00 93.88 113 PRO A C 1
ATOM 870 O O . PRO A 1 113 ? 12.167 12.061 -9.262 1.00 93.88 113 PRO A O 1
ATOM 873 N N . LEU A 1 114 ? 13.920 10.768 -9.812 1.00 92.94 114 LEU A N 1
ATOM 874 C CA . LEU A 1 114 ? 13.280 9.535 -9.353 1.00 92.94 114 LEU A CA 1
ATOM 875 C C . LEU A 1 114 ? 13.132 9.549 -7.827 1.00 92.94 114 LEU A C 1
ATOM 877 O O . LEU A 1 114 ? 14.109 9.770 -7.104 1.00 92.94 114 LEU A O 1
ATOM 881 N N . THR A 1 115 ? 11.920 9.258 -7.355 1.00 93.38 115 THR A N 1
ATOM 882 C CA . THR A 1 115 ? 11.648 9.059 -5.926 1.00 93.38 115 THR A CA 1
ATOM 883 C C . THR A 1 115 ? 12.369 7.817 -5.402 1.00 93.38 115 THR A C 1
ATOM 885 O O . THR A 1 115 ? 12.779 6.951 -6.182 1.00 93.38 115 THR A O 1
ATOM 888 N N . TYR A 1 116 ? 12.507 7.714 -4.078 1.00 91.88 116 TYR A N 1
ATOM 889 C CA . TYR A 1 116 ? 13.105 6.544 -3.435 1.00 91.88 116 TYR A CA 1
ATOM 890 C C . TYR A 1 116 ? 12.408 5.239 -3.854 1.00 91.88 116 TYR A C 1
ATOM 892 O O . TYR A 1 116 ? 13.067 4.343 -4.377 1.00 91.88 116 TYR A O 1
ATOM 900 N N . GLU A 1 117 ? 11.078 5.170 -3.742 1.00 91.00 117 GLU A N 1
ATOM 901 C CA . GLU A 1 117 ? 10.313 3.970 -4.111 1.00 91.00 117 GLU A CA 1
ATOM 902 C C . GLU A 1 117 ? 10.456 3.622 -5.590 1.00 91.00 117 GLU A C 1
ATOM 904 O O . GLU A 1 117 ? 10.637 2.461 -5.951 1.00 91.00 117 GLU A O 1
ATOM 909 N N . THR A 1 118 ? 10.454 4.627 -6.470 1.00 92.44 118 THR A N 1
ATOM 910 C CA . THR A 1 118 ? 10.667 4.388 -7.900 1.00 92.44 118 THR A CA 1
ATOM 911 C C . THR A 1 118 ? 12.044 3.777 -8.166 1.00 92.44 118 THR A C 1
ATOM 913 O O . THR A 1 118 ? 12.153 2.845 -8.964 1.00 92.44 118 THR A O 1
ATOM 916 N N . LYS A 1 119 ? 13.095 4.262 -7.490 1.00 92.31 119 LYS A N 1
ATOM 917 C CA . LYS A 1 119 ? 14.443 3.684 -7.598 1.00 92.31 119 LYS A CA 1
ATOM 918 C C . LYS A 1 119 ? 14.476 2.256 -7.062 1.00 92.31 119 LYS A C 1
ATOM 920 O O . LYS A 1 119 ? 14.979 1.383 -7.761 1.00 92.31 119 LYS A O 1
ATOM 925 N N . ARG A 1 120 ? 13.900 2.011 -5.881 1.00 93.38 120 ARG A N 1
ATOM 926 C CA . ARG A 1 120 ? 13.851 0.686 -5.248 1.00 93.38 120 ARG A CA 1
ATOM 927 C C . ARG A 1 120 ? 13.166 -0.345 -6.145 1.00 93.38 120 ARG A C 1
ATOM 929 O O . ARG A 1 120 ? 13.782 -1.345 -6.489 1.00 93.38 120 ARG A O 1
ATOM 936 N N . ILE A 1 121 ? 11.957 -0.050 -6.628 1.00 93.44 121 ILE A N 1
ATOM 937 C CA . ILE A 1 121 ? 11.194 -0.958 -7.504 1.00 93.44 121 ILE A CA 1
ATOM 938 C C . ILE A 1 121 ? 11.930 -1.198 -8.832 1.00 93.44 121 ILE A C 1
ATOM 940 O O . ILE A 1 121 ? 11.907 -2.305 -9.366 1.00 93.44 121 ILE A O 1
ATOM 944 N N . SER A 1 122 ? 12.619 -0.185 -9.367 1.00 94.38 122 SER A N 1
ATOM 945 C CA . SER A 1 122 ? 13.431 -0.351 -10.582 1.00 94.38 122 SER A CA 1
ATOM 946 C C . SER A 1 122 ? 14.631 -1.272 -10.344 1.00 94.38 122 SER A C 1
ATOM 948 O O . SER A 1 122 ? 14.918 -2.132 -11.174 1.00 94.38 122 SER A O 1
ATOM 950 N N . ILE A 1 123 ? 15.313 -1.122 -9.206 1.00 94.06 123 ILE A N 1
ATOM 951 C CA . ILE A 1 123 ? 16.421 -1.994 -8.793 1.00 94.06 123 ILE A CA 1
ATOM 952 C C . ILE A 1 123 ? 15.920 -3.431 -8.607 1.00 94.06 123 ILE A C 1
ATOM 954 O O . ILE A 1 123 ? 16.522 -4.357 -9.148 1.00 94.06 123 ILE A O 1
ATOM 958 N N . ASP A 1 124 ? 14.792 -3.623 -7.921 1.00 93.31 124 ASP A N 1
ATOM 959 C CA . ASP A 1 124 ? 14.178 -4.940 -7.723 1.00 93.31 124 ASP A CA 1
ATOM 960 C C . ASP A 1 124 ? 13.830 -5.608 -9.059 1.00 93.31 124 ASP A C 1
ATOM 962 O O . ASP A 1 124 ? 14.168 -6.771 -9.284 1.00 93.31 124 ASP A O 1
ATOM 966 N N . ALA A 1 125 ? 13.235 -4.861 -9.991 1.00 94.56 125 ALA A N 1
ATOM 967 C CA . ALA A 1 125 ? 12.898 -5.366 -11.317 1.00 94.56 125 ALA A CA 1
ATOM 968 C C . ALA A 1 125 ? 14.141 -5.765 -12.135 1.00 94.56 125 ALA A C 1
ATOM 970 O O . ALA A 1 125 ? 14.130 -6.821 -12.772 1.00 94.56 125 ALA A O 1
ATOM 971 N N . VAL A 1 126 ? 15.218 -4.970 -12.093 1.00 95.19 126 VAL A N 1
ATOM 972 C CA . VAL A 1 126 ? 16.491 -5.274 -12.778 1.00 95.19 126 VAL A CA 1
ATOM 973 C C . VAL A 1 126 ? 17.174 -6.507 -12.186 1.00 95.19 126 VAL A C 1
ATOM 975 O O . VAL A 1 126 ? 17.669 -7.348 -12.934 1.00 95.19 126 VAL A O 1
ATOM 978 N N . LEU A 1 127 ? 17.179 -6.643 -10.859 1.00 94.56 127 LEU A N 1
ATOM 979 C CA . LEU A 1 127 ? 17.847 -7.748 -10.164 1.00 94.56 127 LEU A CA 1
ATOM 980 C C . LEU A 1 127 ? 17.010 -9.033 -10.104 1.00 94.56 127 LEU A C 1
ATOM 982 O O . LEU A 1 127 ? 17.537 -10.084 -9.737 1.00 94.56 127 LEU A O 1
ATOM 986 N N . SER A 1 128 ? 15.733 -8.972 -10.482 1.00 92.81 128 SER A N 1
ATOM 987 C CA . SER A 1 128 ? 14.832 -10.125 -10.541 1.00 92.81 128 SER A CA 1
ATOM 988 C C . SER A 1 128 ? 15.304 -11.211 -11.531 1.00 92.81 128 SER A C 1
ATOM 990 O O . SER A 1 128 ? 16.091 -10.938 -12.445 1.00 92.81 128 SER A O 1
ATOM 992 N N . PRO A 1 129 ? 14.791 -12.456 -11.425 1.00 91.56 129 PRO A N 1
ATOM 993 C CA . PRO A 1 129 ? 15.029 -13.491 -12.433 1.00 91.56 129 PRO A CA 1
ATOM 994 C C . PRO A 1 129 ? 14.677 -13.050 -13.861 1.00 91.56 129 PRO A C 1
ATOM 996 O O . PRO A 1 129 ? 15.435 -13.337 -14.785 1.00 91.56 129 PRO A O 1
ATOM 999 N N . ALA A 1 130 ? 13.577 -12.308 -14.030 1.00 90.06 130 ALA A N 1
ATOM 1000 C CA . ALA A 1 130 ? 13.163 -11.776 -15.326 1.00 90.06 130 ALA A CA 1
ATOM 1001 C C . ALA A 1 130 ? 14.143 -10.714 -15.848 1.00 90.06 130 ALA A C 1
ATOM 1003 O O . ALA A 1 130 ? 14.461 -10.709 -17.034 1.00 90.06 130 ALA A O 1
ATOM 1004 N N . GLY A 1 131 ? 14.650 -9.842 -14.968 1.00 93.19 131 GLY A N 1
ATOM 1005 C CA . GLY A 1 131 ? 15.653 -8.828 -15.302 1.00 93.19 131 GLY A CA 1
ATOM 1006 C C . GLY A 1 131 ? 16.963 -9.433 -15.804 1.00 93.19 131 GLY A C 1
ATOM 1007 O O . GLY A 1 131 ? 17.498 -8.982 -16.815 1.00 93.19 131 GLY A O 1
ATOM 1008 N N . ARG A 1 132 ? 17.426 -10.513 -15.160 1.00 92.38 132 ARG A N 1
ATOM 1009 C CA . ARG A 1 132 ? 18.610 -11.273 -15.595 1.00 92.38 132 ARG A CA 1
ATOM 1010 C C . ARG A 1 132 ? 18.411 -11.928 -16.960 1.00 92.38 132 ARG A C 1
ATOM 1012 O O . ARG A 1 132 ? 19.224 -11.703 -17.847 1.00 92.38 132 ARG A O 1
ATOM 1019 N N . ALA A 1 133 ? 17.307 -12.653 -17.147 1.00 91.44 133 ALA A N 1
ATOM 1020 C CA . ALA A 1 133 ? 16.991 -13.271 -18.437 1.00 91.44 133 ALA A CA 1
ATOM 1021 C C . ALA A 1 133 ? 16.913 -12.223 -19.562 1.00 91.44 133 ALA A C 1
ATOM 1023 O O . ALA A 1 133 ? 17.462 -12.414 -20.641 1.00 91.44 133 ALA A O 1
ATOM 1024 N N . TYR A 1 134 ? 16.308 -11.065 -19.281 1.00 93.31 134 TYR A N 1
ATOM 1025 C CA . TYR A 1 134 ? 16.234 -9.965 -20.239 1.00 93.31 134 TYR A CA 1
ATOM 1026 C C . TYR A 1 134 ? 17.607 -9.371 -20.592 1.00 93.31 134 TYR A C 1
ATOM 1028 O O . TYR A 1 134 ? 17.829 -8.986 -21.737 1.00 93.31 134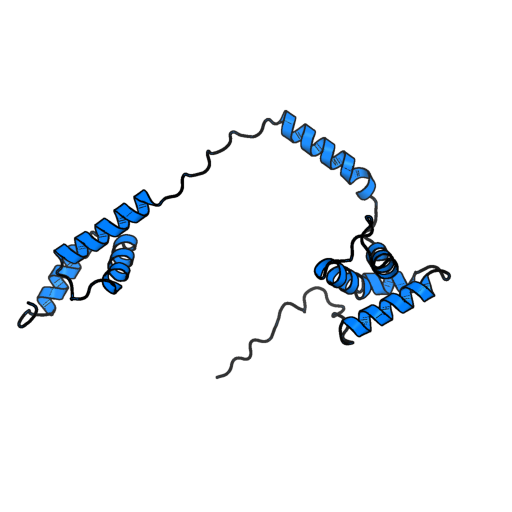 TYR A O 1
ATOM 1036 N N . LEU A 1 135 ? 18.532 -9.282 -19.631 1.00 93.88 135 LEU A N 1
ATOM 1037 C CA . LEU A 1 135 ? 19.906 -8.835 -19.878 1.00 93.88 135 LEU A CA 1
ATOM 1038 C C . LEU A 1 135 ? 20.677 -9.824 -20.766 1.00 93.88 135 LEU A C 1
ATOM 1040 O O . LEU A 1 135 ? 21.404 -9.395 -21.667 1.00 93.88 135 LEU A O 1
ATOM 1044 N N . ASP A 1 136 ? 20.501 -11.124 -20.532 1.00 92.06 136 ASP A N 1
ATOM 1045 C CA . ASP A 1 136 ? 21.133 -12.179 -21.329 1.00 92.06 136 ASP A CA 1
ATOM 1046 C C . ASP A 1 136 ? 20.635 -12.125 -22.787 1.00 92.06 136 ASP A C 1
ATOM 1048 O O . ASP A 1 136 ? 21.440 -12.104 -23.726 1.00 92.06 136 ASP A O 1
ATOM 1052 N N . ASP A 1 137 ? 19.327 -11.939 -22.977 1.00 92.50 137 ASP A N 1
ATOM 1053 C CA . ASP A 1 137 ? 18.674 -11.823 -24.288 1.00 92.50 137 ASP A CA 1
ATOM 1054 C C . ASP A 1 137 ? 18.819 -10.433 -24.947 1.00 92.50 137 ASP A C 1
ATOM 1056 O O . ASP A 1 137 ? 18.389 -10.229 -26.086 1.00 92.50 137 ASP A O 1
ATOM 1060 N N . ALA A 1 138 ? 19.426 -9.454 -24.266 1.00 91.38 138 ALA A N 1
ATOM 1061 C CA . ALA A 1 138 ? 19.505 -8.080 -24.759 1.00 91.38 138 ALA A CA 1
ATOM 1062 C C . ALA A 1 138 ? 20.333 -7.960 -26.059 1.00 91.38 138 ALA A C 1
ATOM 1064 O O . ALA A 1 138 ? 21.380 -8.600 -26.192 1.00 91.38 138 ALA A O 1
ATOM 1065 N N . PRO A 1 139 ? 19.946 -7.080 -27.006 1.00 91.56 139 PRO A N 1
ATOM 1066 C CA . PRO A 1 139 ? 20.721 -6.841 -28.223 1.00 91.56 139 PRO A CA 1
ATOM 1067 C C . PRO A 1 139 ? 22.121 -6.308 -27.892 1.00 91.56 139 PRO A C 1
ATOM 1069 O O . PRO A 1 139 ? 22.290 -5.533 -26.947 1.00 91.56 139 PRO A O 1
ATOM 1072 N N . ALA A 1 140 ? 23.121 -6.689 -28.695 1.00 89.81 140 ALA A N 1
ATOM 1073 C CA . ALA A 1 140 ? 24.537 -6.413 -28.426 1.00 89.81 140 ALA A CA 1
ATOM 1074 C C . ALA A 1 140 ? 24.832 -4.926 -28.147 1.00 89.81 140 ALA A C 1
ATOM 1076 O O . ALA A 1 140 ? 25.605 -4.613 -27.244 1.00 89.81 140 ALA A O 1
ATOM 1077 N N . GLU A 1 141 ? 24.150 -4.022 -28.854 1.00 90.56 141 GLU A N 1
ATOM 1078 C CA . GLU A 1 141 ? 24.279 -2.567 -28.704 1.00 90.56 141 GLU A CA 1
ATOM 1079 C C . GLU A 1 141 ? 23.893 -2.062 -27.306 1.00 90.56 141 GLU A C 1
ATOM 1081 O O . GLU A 1 141 ? 24.544 -1.174 -26.757 1.00 90.56 141 GLU A O 1
ATOM 1086 N N . LYS A 1 142 ? 22.842 -2.635 -26.704 1.00 90.56 142 LYS A N 1
ATOM 1087 C CA . LYS A 1 142 ? 22.338 -2.225 -25.383 1.00 90.56 142 LYS A CA 1
ATOM 1088 C C . LYS A 1 142 ? 22.855 -3.098 -24.248 1.00 90.56 142 LYS A C 1
ATOM 1090 O O . LYS A 1 142 ? 22.826 -2.661 -23.100 1.00 90.56 142 LYS A O 1
ATOM 1095 N N . ARG A 1 143 ? 23.355 -4.302 -24.543 1.00 93.00 143 ARG A N 1
ATOM 1096 C CA . ARG A 1 143 ? 23.815 -5.265 -23.534 1.00 93.00 143 ARG A CA 1
ATOM 1097 C C . ARG A 1 143 ? 24.893 -4.674 -22.625 1.00 93.00 143 ARG A C 1
ATOM 1099 O O . ARG A 1 143 ? 24.807 -4.850 -21.417 1.00 93.00 143 ARG A O 1
ATOM 1106 N N . ALA A 1 144 ? 25.848 -3.917 -23.170 1.00 93.50 144 ALA A N 1
ATOM 1107 C CA . ALA A 1 144 ? 26.880 -3.257 -22.365 1.00 93.50 144 ALA A CA 1
ATOM 1108 C C . ALA A 1 144 ? 26.295 -2.204 -21.402 1.00 93.50 144 ALA A C 1
ATOM 1110 O O . ALA A 1 144 ? 26.647 -2.173 -20.224 1.00 93.50 144 ALA A O 1
ATOM 1111 N N . GLN A 1 145 ? 25.354 -1.381 -21.879 1.00 93.44 145 GLN A N 1
ATOM 1112 C CA . GLN A 1 145 ? 24.693 -0.356 -21.064 1.00 93.44 145 GLN A CA 1
ATOM 1113 C C . GLN A 1 145 ? 23.822 -0.985 -19.971 1.00 93.44 145 GLN A C 1
ATOM 1115 O O . GLN A 1 145 ? 23.890 -0.590 -18.810 1.00 93.44 145 GLN A O 1
ATOM 1120 N N . TYR A 1 146 ? 23.028 -1.997 -20.321 1.00 95.88 146 TYR A N 1
ATOM 1121 C CA . TYR A 1 146 ? 22.195 -2.719 -19.362 1.00 95.88 146 TYR A CA 1
ATOM 1122 C C . TYR A 1 146 ? 23.027 -3.506 -18.355 1.00 95.88 146 TYR A C 1
ATOM 1124 O O . TYR A 1 146 ? 22.645 -3.575 -17.189 1.00 95.88 146 TYR A O 1
ATOM 1132 N N . ARG A 1 147 ? 24.188 -4.032 -18.763 1.00 95.62 147 ARG A N 1
ATOM 1133 C CA . ARG A 1 147 ? 25.114 -4.685 -17.840 1.00 95.62 147 ARG A CA 1
ATOM 1134 C C . ARG A 1 147 ? 25.648 -3.703 -16.803 1.00 95.62 147 ARG A C 1
ATOM 1136 O O . ARG A 1 147 ? 25.576 -4.001 -15.620 1.00 95.62 147 ARG A O 1
ATOM 1143 N N . ALA A 1 148 ? 26.068 -2.512 -17.227 1.00 94.94 148 ALA A N 1
ATOM 1144 C CA . ALA A 1 148 ? 26.516 -1.470 -16.306 1.00 94.94 148 ALA A CA 1
ATOM 1145 C C . ALA A 1 148 ? 25.418 -1.060 -15.304 1.00 94.94 148 ALA A C 1
ATOM 1147 O O . ALA A 1 148 ? 25.695 -0.880 -14.120 1.00 94.94 148 ALA A O 1
ATOM 1148 N N . VAL A 1 149 ? 24.161 -0.963 -15.754 1.00 95.50 149 VAL A N 1
ATOM 1149 C CA . VAL A 1 149 ? 23.012 -0.695 -14.870 1.00 95.50 149 VAL A CA 1
ATOM 1150 C C . VAL A 1 149 ? 22.785 -1.830 -13.882 1.00 95.50 149 VAL A C 1
ATOM 1152 O O . VAL A 1 149 ? 22.542 -1.565 -12.708 1.00 95.50 149 VAL A O 1
ATOM 1155 N N . PHE A 1 150 ? 22.855 -3.078 -14.344 1.00 94.94 150 PHE A N 1
ATOM 1156 C CA . PHE A 1 150 ? 22.699 -4.250 -13.491 1.00 94.94 150 PHE A CA 1
ATOM 1157 C C . PHE A 1 150 ? 23.771 -4.283 -12.401 1.00 94.94 150 PHE A C 1
ATOM 1159 O O . PHE A 1 150 ? 23.444 -4.427 -11.225 1.00 94.94 150 PHE A O 1
ATOM 1166 N N . ASP A 1 151 ? 25.031 -4.074 -12.779 1.00 94.12 151 ASP A N 1
ATOM 1167 C CA . ASP A 1 151 ? 26.155 -4.067 -11.847 1.00 94.12 151 ASP A CA 1
ATOM 1168 C C . ASP A 1 151 ? 26.014 -2.912 -10.836 1.00 94.12 151 ASP A C 1
ATOM 1170 O O . ASP A 1 151 ?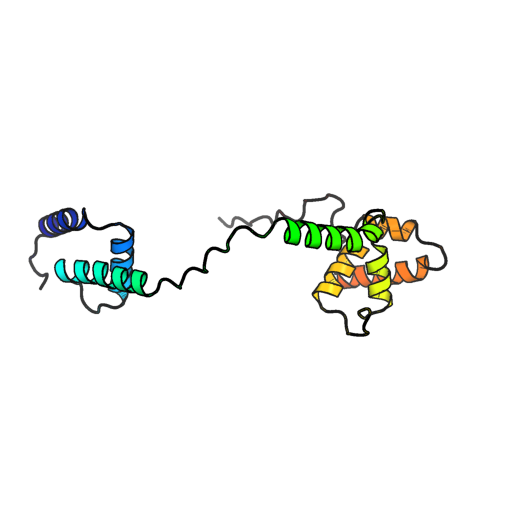 26.164 -3.121 -9.633 1.00 94.12 151 ASP A O 1
ATOM 1174 N N . ALA A 1 152 ? 25.621 -1.712 -11.281 1.00 92.88 152 ALA A N 1
ATOM 1175 C CA . ALA A 1 152 ? 25.357 -0.580 -10.390 1.00 92.88 152 ALA A CA 1
ATOM 1176 C C . ALA A 1 152 ? 24.182 -0.839 -9.429 1.00 92.88 152 ALA A C 1
ATOM 1178 O O . ALA A 1 152 ? 24.275 -0.536 -8.239 1.00 92.88 152 ALA A O 1
ATOM 1179 N N . ALA A 1 153 ? 23.088 -1.430 -9.916 1.00 92.38 153 ALA A N 1
ATOM 1180 C CA . ALA A 1 153 ? 21.940 -1.808 -9.093 1.00 92.38 153 ALA A CA 1
ATOM 1181 C C . ALA A 1 153 ? 22.319 -2.868 -8.049 1.00 92.38 153 ALA A C 1
ATOM 1183 O O . ALA A 1 153 ? 21.882 -2.791 -6.901 1.00 92.38 153 ALA A O 1
ATOM 1184 N N . PHE A 1 154 ? 23.170 -3.823 -8.427 1.00 92.31 154 PHE A N 1
ATOM 1185 C CA . PHE A 1 154 ? 23.674 -4.863 -7.536 1.00 92.31 154 PHE A CA 1
ATOM 1186 C C . PHE A 1 154 ? 24.533 -4.285 -6.403 1.00 92.31 154 PHE A C 1
ATOM 1188 O O . PHE A 1 154 ? 24.345 -4.653 -5.243 1.00 92.31 154 PHE A O 1
ATOM 1195 N N . GLN A 1 155 ? 25.410 -3.325 -6.716 1.00 89.50 155 GLN A N 1
ATOM 1196 C CA . GLN A 1 155 ? 26.193 -2.606 -5.704 1.00 89.50 155 GLN A CA 1
ATOM 1197 C C . GLN A 1 155 ? 25.296 -1.801 -4.755 1.00 89.50 155 GLN A C 1
ATOM 1199 O O . GLN A 1 155 ? 25.470 -1.863 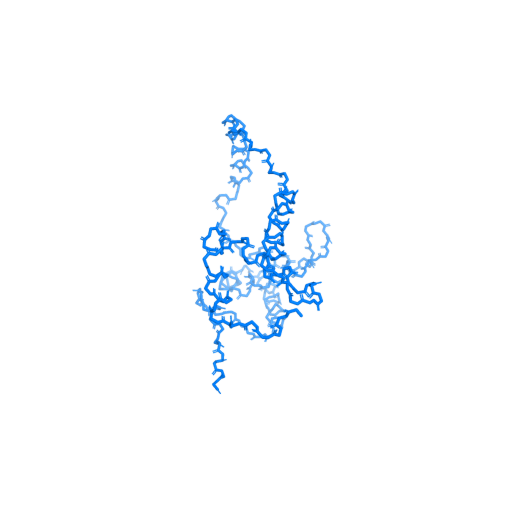-3.542 1.00 89.50 155 GLN A O 1
ATOM 1204 N N . LEU A 1 156 ? 24.288 -1.100 -5.287 1.00 86.00 156 LEU A N 1
ATOM 1205 C CA . LEU A 1 156 ? 23.350 -0.310 -4.479 1.00 86.00 156 LEU A CA 1
ATOM 1206 C C . LEU A 1 156 ? 22.518 -1.157 -3.508 1.00 86.00 156 LEU A C 1
ATOM 1208 O O . LEU A 1 156 ? 22.145 -0.665 -2.447 1.00 86.00 156 LEU A O 1
ATOM 1212 N N . ARG A 1 157 ? 22.231 -2.416 -3.855 1.00 83.12 157 ARG A N 1
ATOM 1213 C CA . ARG A 1 157 ? 21.498 -3.354 -2.989 1.00 83.12 157 ARG A CA 1
ATOM 1214 C C . ARG A 1 157 ? 22.385 -4.034 -1.937 1.00 83.12 157 ARG A C 1
ATOM 1216 O O . ARG A 1 157 ? 21.869 -4.757 -1.095 1.00 83.12 157 ARG A O 1
ATOM 1223 N N . GLY A 1 158 ? 23.701 -3.816 -1.966 1.00 82.75 158 GLY A N 1
ATOM 1224 C CA . GLY A 1 158 ? 24.633 -4.432 -1.019 1.00 82.75 158 GLY A CA 1
ATOM 1225 C C . GLY A 1 158 ? 25.077 -5.847 -1.402 1.00 82.75 158 GLY A C 1
ATOM 1226 O O . GLY A 1 158 ? 25.486 -6.609 -0.534 1.00 82.75 158 GLY A O 1
ATOM 1227 N N . GLY A 1 159 ? 25.012 -6.217 -2.686 1.00 69.31 159 GLY A N 1
ATOM 1228 C CA . GLY A 1 159 ? 25.659 -7.436 -3.187 1.00 69.31 159 GLY A CA 1
ATOM 1229 C C . GLY A 1 159 ? 24.935 -8.759 -2.902 1.00 69.31 159 GLY A C 1
ATOM 1230 O O . GLY A 1 159 ? 25.505 -9.821 -3.145 1.00 69.31 159 GLY A O 1
ATOM 1231 N N . VAL A 1 160 ? 23.684 -8.727 -2.436 1.00 74.44 160 VAL A N 1
ATOM 1232 C CA . VAL A 1 160 ? 22.845 -9.927 -2.273 1.00 74.44 160 VAL A CA 1
ATOM 1233 C C . VAL A 1 160 ? 21.735 -9.908 -3.322 1.00 74.44 160 VAL A C 1
ATOM 1235 O O . VAL A 1 160 ? 20.941 -8.967 -3.396 1.00 74.44 160 VAL A O 1
ATOM 1238 N N . LEU A 1 161 ? 21.699 -10.933 -4.180 1.00 66.50 161 LEU A N 1
ATOM 1239 C CA . LEU A 1 161 ? 20.604 -11.113 -5.134 1.00 66.50 161 LEU A CA 1
ATOM 1240 C C . LEU A 1 161 ? 19.398 -11.738 -4.421 1.00 66.50 161 LEU A C 1
ATOM 1242 O O . LEU A 1 161 ? 19.594 -12.671 -3.644 1.00 66.50 161 LEU A O 1
ATOM 1246 N N . PRO A 1 162 ? 18.164 -11.298 -4.727 1.00 63.28 162 PRO A N 1
ATOM 1247 C CA . PRO A 1 162 ? 16.968 -11.967 -4.227 1.00 63.28 162 PRO A CA 1
ATOM 1248 C C . PRO A 1 162 ? 16.925 -13.428 -4.702 1.00 63.28 162 PRO A C 1
ATOM 1250 O O . PRO A 1 162 ? 17.347 -13.726 -5.835 1.00 63.28 162 PRO A O 1
ATOM 1253 N N . SER A 1 163 ? 16.423 -14.315 -3.830 1.00 58.34 163 SER A N 1
ATOM 1254 C CA . SER A 1 163 ? 16.280 -15.752 -4.095 1.00 58.34 163 SER A CA 1
ATOM 1255 C C . SER A 1 163 ? 15.553 -15.986 -5.424 1.00 58.34 163 SER A C 1
ATOM 1257 O O . SER A 1 163 ? 14.709 -15.203 -5.869 1.00 58.34 163 SER A O 1
ATOM 1259 N N . ARG A 1 164 ? 15.915 -17.068 -6.121 1.00 54.84 164 ARG A N 1
ATOM 1260 C CA . ARG A 1 164 ? 15.214 -17.492 -7.345 1.00 54.84 164 ARG A CA 1
ATOM 1261 C C . ARG A 1 164 ? 13.845 -18.108 -7.042 1.00 54.84 164 ARG A C 1
ATOM 1263 O O . ARG A 1 164 ? 13.090 -18.309 -7.991 1.00 54.84 164 ARG A O 1
ATOM 1270 N N . VAL A 1 165 ? 13.547 -18.412 -5.779 1.00 50.00 165 VAL A N 1
ATOM 1271 C CA . VAL A 1 165 ? 12.303 -19.057 -5.360 1.00 50.00 165 VAL A CA 1
ATOM 1272 C C . VAL A 1 165 ? 11.250 -17.984 -5.058 1.00 50.00 165 VAL A C 1
ATOM 1274 O O . VAL A 1 165 ? 11.458 -17.150 -4.179 1.00 50.00 165 VAL A O 1
ATOM 1277 N N . PRO A 1 166 ? 10.122 -17.950 -5.789 1.00 44.44 166 PRO A N 1
ATOM 1278 C CA . PRO A 1 166 ? 9.020 -17.055 -5.458 1.00 44.44 166 PRO A CA 1
ATOM 1279 C C . PRO A 1 166 ? 8.420 -17.447 -4.095 1.00 44.44 166 PRO A C 1
ATOM 1281 O O . PRO A 1 166 ? 7.843 -18.526 -3.989 1.00 44.44 166 PRO A O 1
ATOM 1284 N N . GLY A 1 167 ? 8.538 -16.578 -3.082 1.00 56.22 167 GLY A N 1
ATOM 1285 C CA . GLY A 1 167 ? 7.836 -16.714 -1.793 1.00 56.22 167 GLY A CA 1
ATOM 1286 C C . GLY A 1 167 ? 8.679 -17.053 -0.556 1.00 56.22 167 GLY A C 1
ATOM 1287 O O . GLY A 1 167 ? 8.090 -17.339 0.476 1.00 56.22 167 GLY A O 1
ATOM 1288 N N . GLU A 1 168 ? 10.014 -17.033 -0.622 1.00 49.06 168 GLU A N 1
ATOM 1289 C CA . GLU A 1 168 ? 10.868 -17.332 0.551 1.00 49.06 168 GLU A CA 1
ATOM 1290 C C . GLU A 1 168 ? 11.185 -16.119 1.448 1.00 49.06 168 GLU A C 1
ATOM 1292 O O . GLU A 1 168 ? 11.651 -16.310 2.565 1.00 49.06 168 GLU A O 1
ATOM 1297 N N . ASP A 1 169 ? 10.921 -14.883 1.009 1.00 51.03 169 ASP A N 1
ATOM 1298 C CA . ASP A 1 169 ? 11.306 -13.674 1.764 1.00 51.03 169 ASP A CA 1
ATOM 1299 C C . ASP A 1 169 ? 10.312 -13.293 2.896 1.00 51.03 169 ASP A C 1
ATOM 1301 O O . ASP A 1 169 ? 10.515 -12.275 3.555 1.00 51.03 169 ASP A O 1
ATOM 1305 N N . ASP A 1 170 ? 9.258 -14.086 3.145 1.00 47.81 170 ASP A N 1
ATOM 1306 C CA . ASP A 1 170 ? 8.231 -13.803 4.172 1.00 47.81 170 ASP A CA 1
ATOM 1307 C C . ASP A 1 170 ? 8.457 -14.526 5.522 1.00 47.81 170 ASP A C 1
ATOM 1309 O O . ASP A 1 170 ? 7.688 -14.317 6.462 1.00 47.81 170 ASP A O 1
ATOM 1313 N N . GLU A 1 171 ? 9.507 -15.341 5.671 1.00 45.91 171 GLU A N 1
ATOM 1314 C CA . GLU A 1 171 ? 9.847 -15.970 6.958 1.00 45.91 171 GLU A CA 1
ATOM 1315 C C . GLU A 1 171 ? 11.119 -15.352 7.557 1.00 45.91 171 GLU A C 1
ATOM 1317 O O . GLU A 1 171 ? 12.211 -15.916 7.489 1.00 45.91 171 GLU A O 1
ATOM 1322 N N . GLU A 1 172 ? 10.984 -14.183 8.194 1.00 46.81 172 GLU A N 1
ATOM 1323 C CA . GLU A 1 172 ? 11.951 -13.802 9.228 1.00 46.81 172 GLU A CA 1
ATOM 1324 C C . GLU A 1 172 ? 11.861 -14.831 10.373 1.00 46.81 172 GLU A C 1
ATOM 1326 O O . GLU A 1 172 ? 10.775 -15.038 10.929 1.00 46.81 172 GLU A O 1
ATOM 1331 N N . PRO A 1 173 ? 12.966 -15.485 10.774 1.00 45.09 173 PRO A N 1
ATOM 1332 C CA . PRO A 1 173 ? 12.955 -16.314 11.962 1.00 45.09 173 PRO A CA 1
ATOM 1333 C C . PRO A 1 173 ? 12.783 -15.400 13.174 1.00 45.09 173 PRO A C 1
ATOM 1335 O O . PRO A 1 173 ? 13.694 -14.666 13.556 1.00 45.09 173 PRO A O 1
ATOM 1338 N N . HIS A 1 174 ? 11.610 -15.457 13.803 1.00 41.22 174 HIS A N 1
ATOM 1339 C CA . HIS A 1 174 ? 11.448 -14.969 15.163 1.00 41.22 174 HIS A CA 1
ATOM 1340 C C . HIS A 1 174 ? 12.438 -15.725 16.055 1.00 41.22 174 HIS A C 1
ATOM 1342 O O . HIS A 1 174 ? 12.228 -16.895 16.381 1.00 41.22 174 HIS A O 1
ATOM 1348 N N . GLU A 1 175 ? 13.526 -15.059 16.444 1.00 41.56 175 GLU A N 1
ATOM 1349 C CA . GLU A 1 175 ? 14.367 -15.497 17.551 1.00 41.56 175 GLU A CA 1
ATOM 1350 C C . GLU A 1 175 ? 13.488 -15.560 18.804 1.00 41.56 175 GLU A C 1
ATOM 1352 O O . GLU A 1 175 ? 13.159 -14.557 19.438 1.00 41.56 175 GLU A O 1
ATOM 1357 N N . ALA A 1 176 ? 13.048 -16.773 19.127 1.00 46.72 176 ALA A N 1
ATOM 1358 C CA . ALA A 1 176 ? 12.462 -17.097 20.408 1.00 46.72 176 ALA A CA 1
ATOM 1359 C C . ALA A 1 176 ? 13.586 -17.094 21.447 1.00 46.72 176 ALA A C 1
ATOM 1361 O O . ALA A 1 176 ? 14.244 -18.108 21.680 1.00 46.72 176 ALA A O 1
ATOM 1362 N N . THR A 1 177 ? 13.823 -15.940 22.061 1.00 48.84 177 THR A N 1
ATOM 1363 C CA . THR A 1 177 ? 14.627 -15.860 23.278 1.00 48.84 177 THR A CA 1
ATOM 1364 C C . THR A 1 177 ? 13.791 -16.418 24.430 1.00 48.84 177 THR A C 1
ATOM 1366 O O . THR A 1 177 ? 12.798 -15.809 24.833 1.00 48.84 177 THR A O 1
ATOM 1369 N N . VAL A 1 178 ? 14.169 -17.609 24.899 1.00 52.50 178 VAL A N 1
ATOM 1370 C CA . VAL A 1 178 ? 13.718 -18.223 26.162 1.00 52.50 178 VAL A CA 1
ATOM 1371 C C . VAL A 1 178 ? 14.511 -17.637 27.321 1.00 52.50 178 VAL A C 1
ATOM 1373 O O . VAL A 1 178 ? 15.741 -17.470 27.154 1.00 52.50 178 VAL A O 1
#

Foldseek 3Di:
DCPPDDPVVVVVVLCVVCVPQDPQLLVQLVVVVVVPPDDDDSVRSVVSSVVSVVVVVVPPDPDDPDDDDPDVVVVVVVVVVVCVVCVVVPPDDDALVVLLVCVLVQADPVRHGQDPVSPVVSLLSCLAPRNVVCLVVDDPVCNVSSVVSNVVSCVVVPNDGPDNDPPPPPDDPDPPDD